Protein AF-F5B2G0-F1 (afdb_monomer_lite)

pLDDT: mean 96.88, std 2.6, range [84.62, 98.81]

Organism: NCBI:txid909779

Secondary structure (DSSP, 8-state):
--EEEEEETT-HHHHHHHHHHHHHHHTTSTT--EEEEEE-TT-SS-SS-GGG--HHHHTT-EEEE-BTTTTBTTTHHHHHHHT-

InterPro domains:
  IPR001806 Small GTPase [PF00071] (1-84)
  IPR002041 Ran GTPase [PR00627] (8-29)
  IPR002041 Ran GTPase [PR00627] (44-62)
  IPR002041 Ran GTPase [PR00627] (82-84)
  IPR002041 Ran GTPase [PS51418] (1-84)
  IPR002041 Ran GTPase [PTHR24071] (1-84)
  IPR027417 P-loop containing nucleoside triphosphate hydrolase [G3DSA:3.40.50.300] (1-84)
  IPR027417 P-loop containing nucleoside triphosphate hydrolase [SSF52540] (2-84)

Radius of gyration: 12.51 Å; chains: 1; bounding box: 30×22×32 Å

Foldseek 3Di:
DAEEQEAEQLDPVRLVCSVVVVVVCCVVDPPHAYAYEHEPPVDPNGPHDPVNNCVCVVVVHHYDYAYPVVRRCVCVVVVVNVVD

Structure (mmCIF, N/CA/C/O backbone):
data_AF-F5B2G0-F1
#
_entry.id   AF-F5B2G0-F1
#
loop_
_atom_site.group_PDB
_atom_site.id
_atom_site.type_symbol
_atom_site.label_atom_id
_atom_site.label_alt_i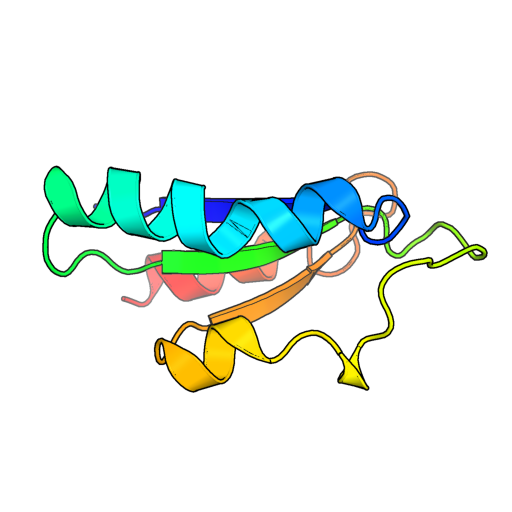d
_atom_site.label_comp_id
_atom_site.label_asym_id
_atom_site.label_entity_id
_atom_site.label_seq_id
_atom_site.pdbx_PDB_ins_code
_atom_site.Cartn_x
_atom_site.Cartn_y
_atom_site.Cartn_z
_atom_site.occupancy
_atom_site.B_iso_or_equiv
_atom_site.auth_seq_id
_atom_site.auth_comp_id
_atom_site.auth_asym_id
_atom_site.auth_atom_id
_atom_site.pdbx_PDB_model_num
ATOM 1 N N . GLN A 1 1 ? -7.694 -9.210 16.569 1.00 84.62 1 GLN A N 1
ATOM 2 C CA . GLN A 1 1 ? -8.203 -9.209 15.174 1.00 84.62 1 GLN A CA 1
ATOM 3 C C . GLN A 1 1 ? -7.560 -8.042 14.446 1.00 84.62 1 GLN A C 1
ATOM 5 O O . GLN A 1 1 ? -7.377 -7.016 15.082 1.00 84.62 1 GLN A O 1
ATOM 10 N N . CYS A 1 2 ? -7.158 -8.191 13.184 1.00 96.75 2 CYS A N 1
ATOM 11 C CA . CYS A 1 2 ? -6.435 -7.150 12.449 1.00 96.75 2 CYS A CA 1
ATOM 12 C C . CYS A 1 2 ? -6.612 -7.309 10.931 1.00 96.75 2 CYS A C 1
ATOM 14 O O . CYS A 1 2 ? -7.162 -8.317 10.483 1.00 96.75 2 CYS A O 1
ATOM 16 N N . ALA A 1 3 ? -6.156 -6.331 10.144 1.00 97.88 3 ALA A N 1
ATOM 17 C CA . ALA A 1 3 ? -6.244 -6.389 8.689 1.00 97.88 3 ALA A CA 1
ATOM 18 C C . ALA A 1 3 ? -5.020 -5.816 7.964 1.00 97.88 3 ALA A C 1
ATOM 20 O O . ALA A 1 3 ? -4.291 -4.960 8.468 1.00 97.88 3 ALA A O 1
ATOM 21 N N . ILE A 1 4 ? -4.834 -6.269 6.724 1.00 98.38 4 ILE A N 1
ATOM 22 C CA . ILE A 1 4 ? -3.833 -5.758 5.788 1.00 98.38 4 ILE A CA 1
ATOM 23 C C . ILE A 1 4 ? -4.574 -5.215 4.568 1.00 98.38 4 ILE A C 1
ATOM 25 O O . ILE A 1 4 ? -5.304 -5.950 3.907 1.00 98.38 4 ILE A O 1
ATOM 29 N N . ILE A 1 5 ? -4.358 -3.942 4.237 1.00 98.50 5 ILE A N 1
ATOM 30 C CA . ILE A 1 5 ? -4.779 -3.378 2.952 1.00 98.50 5 ILE A CA 1
ATOM 31 C C . ILE A 1 5 ? -3.552 -3.330 2.055 1.00 98.50 5 ILE A C 1
ATOM 33 O O . ILE A 1 5 ? -2.548 -2.714 2.403 1.00 98.50 5 ILE A O 1
ATOM 37 N N . MET A 1 6 ? -3.626 -3.952 0.884 1.00 98.56 6 MET A N 1
ATOM 38 C CA . MET A 1 6 ? -2.505 -4.028 -0.045 1.00 98.56 6 MET A CA 1
ATOM 39 C C . MET A 1 6 ? -2.872 -3.413 -1.392 1.00 98.56 6 MET A C 1
ATOM 41 O O . MET A 1 6 ? -3.971 -3.619 -1.899 1.00 98.56 6 MET A O 1
ATOM 45 N N . PHE A 1 7 ? -1.941 -2.676 -1.989 1.00 98.81 7 PHE A N 1
ATOM 46 C CA . PHE A 1 7 ? -2.053 -2.189 -3.361 1.00 98.81 7 PHE A CA 1
ATOM 47 C C . PHE A 1 7 ? -0.777 -2.495 -4.148 1.00 98.81 7 PHE A C 1
ATOM 49 O O . PHE A 1 7 ? 0.265 -2.821 -3.581 1.00 98.81 7 PHE A O 1
ATOM 56 N N . ASP A 1 8 ? -0.862 -2.387 -5.467 1.00 98.50 8 ASP A N 1
ATOM 57 C CA . ASP A 1 8 ? 0.236 -2.633 -6.393 1.00 98.50 8 ASP A CA 1
ATOM 58 C C . ASP A 1 8 ? 0.911 -1.305 -6.761 1.00 98.50 8 ASP A C 1
ATOM 60 O O . ASP A 1 8 ? 0.284 -0.409 -7.338 1.00 98.50 8 ASP A O 1
ATOM 64 N N . VAL A 1 9 ? 2.206 -1.161 -6.462 1.00 98.44 9 VAL A N 1
ATOM 65 C CA . VAL A 1 9 ? 2.936 0.086 -6.748 1.00 98.44 9 VAL A CA 1
ATOM 66 C C . VAL A 1 9 ? 3.104 0.363 -8.247 1.00 98.44 9 VAL A C 1
ATOM 68 O O . VAL A 1 9 ? 3.420 1.493 -8.632 1.00 98.44 9 VAL A O 1
ATOM 71 N N . THR A 1 10 ? 2.854 -0.628 -9.104 1.00 98.31 10 THR A N 1
ATOM 72 C CA . THR A 1 10 ? 2.860 -0.510 -10.570 1.00 98.31 10 THR A CA 1
ATOM 73 C C . THR A 1 10 ? 1.485 -0.177 -11.154 1.00 98.31 10 THR A C 1
ATOM 75 O O . THR A 1 10 ? 1.376 0.106 -12.345 1.00 98.31 10 THR A O 1
ATOM 78 N N . SER A 1 11 ? 0.428 -0.117 -10.333 1.00 98.38 11 SER A N 1
ATOM 79 C CA . SER A 1 11 ? -0.933 0.204 -10.776 1.00 98.38 11 SER A CA 1
ATOM 80 C C . SER A 1 11 ? -1.562 1.320 -9.943 1.00 98.38 11 SER A C 1
ATOM 82 O O . SER A 1 11 ? -2.041 1.112 -8.827 1.00 98.38 11 SER A O 1
ATOM 84 N N . ARG A 1 12 ? -1.645 2.529 -10.521 1.00 97.88 12 ARG A N 1
ATOM 85 C CA . ARG A 1 12 ? -2.243 3.709 -9.858 1.00 97.88 12 ARG A CA 1
ATOM 86 C C . ARG A 1 12 ? -3.691 3.486 -9.421 1.00 97.88 12 ARG A C 1
ATOM 88 O O . ARG A 1 12 ? -4.108 4.056 -8.418 1.00 97.88 12 ARG A O 1
ATOM 95 N N . VAL A 1 13 ? -4.446 2.680 -10.166 1.00 98.31 13 VAL A N 1
ATOM 96 C CA . VAL A 1 13 ? -5.852 2.379 -9.862 1.00 98.31 13 VAL A CA 1
ATOM 97 C C . VAL A 1 13 ? -5.971 1.648 -8.526 1.00 98.31 13 VAL A C 1
ATOM 99 O O . VAL A 1 13 ? -6.844 1.981 -7.732 1.00 98.31 13 VAL A O 1
ATOM 102 N N . THR A 1 14 ? -5.048 0.731 -8.220 1.00 98.56 14 THR A N 1
ATOM 103 C CA . THR A 1 14 ? -5.092 -0.006 -6.947 1.00 98.56 14 THR A CA 1
ATOM 104 C C . THR A 1 14 ? -4.897 0.922 -5.749 1.00 98.56 14 THR A C 1
ATOM 106 O O . THR A 1 14 ? -5.639 0.825 -4.778 1.00 98.56 14 THR A O 1
ATOM 109 N N . TYR A 1 15 ? -3.991 1.903 -5.846 1.00 98.56 15 TYR A N 1
ATOM 110 C CA . TYR A 1 15 ? -3.833 2.904 -4.790 1.00 98.56 15 TYR A CA 1
ATOM 111 C C . TYR A 1 15 ? -5.062 3.817 -4.654 1.00 98.56 15 TYR A C 1
ATOM 113 O O . TYR A 1 15 ? -5.469 4.137 -3.538 1.00 98.56 15 TYR A O 1
ATOM 121 N N . LYS A 1 16 ? -5.701 4.197 -5.772 1.00 98.25 16 LYS A N 1
ATOM 122 C CA . LYS A 1 16 ? -6.944 4.992 -5.752 1.00 98.25 16 LYS A CA 1
ATOM 123 C C . LYS A 1 16 ? -8.099 4.284 -5.031 1.00 98.25 16 LYS A C 1
ATOM 125 O O . LYS A 1 16 ? -8.965 4.974 -4.505 1.00 98.25 16 LYS A O 1
ATOM 130 N N . ASN A 1 17 ? -8.098 2.952 -4.972 1.00 98.62 17 ASN A N 1
ATOM 131 C CA . ASN A 1 17 ? -9.146 2.163 -4.318 1.00 98.62 17 ASN A CA 1
ATOM 132 C C . ASN A 1 17 ? -8.938 1.965 -2.808 1.00 98.62 17 ASN A C 1
ATOM 134 O O . ASN A 1 17 ? -9.896 1.637 -2.112 1.00 98.62 17 ASN A O 1
ATOM 138 N N . VAL A 1 18 ? -7.735 2.225 -2.279 1.00 98.62 18 VAL A N 1
ATOM 139 C CA . VAL A 1 18 ? -7.417 2.077 -0.844 1.00 98.62 18 VAL A CA 1
ATOM 140 C C . VAL A 1 18 ? -8.428 2.777 0.084 1.00 98.62 18 VAL A C 1
ATOM 142 O O . VAL A 1 18 ? -8.845 2.151 1.059 1.00 98.62 18 VAL A O 1
ATOM 145 N N . PRO A 1 19 ? -8.887 4.020 -0.185 1.00 98.38 19 PRO A N 1
ATOM 146 C CA . PRO A 1 19 ? -9.893 4.669 0.656 1.00 98.38 19 PRO A CA 1
ATOM 147 C C . PRO A 1 19 ? -11.229 3.921 0.717 1.00 98.38 19 PRO A C 1
ATOM 149 O O . PRO A 1 19 ? -11.858 3.903 1.773 1.00 98.38 19 PRO A O 1
ATOM 152 N N . ASN A 1 20 ? -11.647 3.294 -0.388 1.00 98.38 20 ASN A N 1
ATOM 153 C CA . ASN A 1 20 ? -12.893 2.530 -0.448 1.00 98.38 20 ASN A CA 1
ATOM 154 C C . ASN A 1 20 ? -12.773 1.252 0.385 1.00 98.38 20 ASN A C 1
ATOM 156 O O . ASN A 1 20 ? -13.603 1.020 1.256 1.00 98.38 20 ASN A O 1
ATOM 160 N N . TRP A 1 21 ? -11.687 0.493 0.205 1.00 98.25 21 TRP A N 1
ATOM 161 C CA . TRP A 1 21 ? -11.435 -0.722 0.987 1.00 98.25 21 TRP A CA 1
ATOM 162 C C . TRP A 1 21 ? -11.337 -0.439 2.485 1.00 98.25 21 TRP A C 1
ATOM 164 O O . TRP A 1 21 ? -11.933 -1.145 3.290 1.00 98.25 21 TRP A O 1
ATOM 174 N N . HIS A 1 22 ? -10.641 0.635 2.865 1.00 97.81 22 HIS A N 1
ATOM 175 C CA . HIS A 1 22 ? -10.574 1.059 4.260 1.00 97.81 22 HIS A CA 1
ATOM 176 C C . HIS A 1 22 ? -11.954 1.427 4.815 1.00 97.81 22 HIS A C 1
ATOM 178 O O . HIS A 1 22 ? -12.284 1.050 5.935 1.00 97.81 22 HIS A O 1
ATOM 184 N N . ARG A 1 23 ? -12.761 2.186 4.061 1.00 97.06 23 ARG A N 1
ATOM 185 C CA . ARG A 1 23 ? -14.121 2.560 4.476 1.00 97.06 23 ARG A CA 1
ATOM 186 C C . ARG A 1 23 ? -14.981 1.323 4.713 1.00 97.06 23 ARG A C 1
ATOM 188 O O . ARG A 1 23 ? -15.657 1.256 5.732 1.00 97.06 23 ARG A O 1
ATOM 195 N N . ASP A 1 24 ? -14.966 0.382 3.778 1.00 97.25 24 ASP A N 1
ATOM 196 C CA . ASP A 1 24 ? -15.821 -0.802 3.846 1.00 97.25 24 ASP A CA 1
ATOM 197 C C . ASP A 1 24 ? -15.395 -1.723 4.999 1.00 97.25 24 ASP A C 1
ATOM 199 O O . ASP A 1 24 ? -16.246 -2.259 5.700 1.00 97.25 24 ASP A O 1
ATOM 203 N N . LEU A 1 25 ? -14.091 -1.805 5.278 1.00 96.69 25 LEU A N 1
ATOM 204 C CA . LEU A 1 25 ? -13.560 -2.541 6.422 1.00 96.69 25 LEU A CA 1
ATOM 205 C C . LEU A 1 25 ? -13.953 -1.911 7.764 1.00 96.69 25 LEU A C 1
ATOM 207 O O . LEU A 1 25 ? -14.458 -2.611 8.635 1.00 96.69 25 LEU A O 1
ATOM 211 N N . VAL A 1 26 ? -13.783 -0.595 7.923 1.00 95.12 26 VAL A N 1
ATOM 212 C CA . VAL A 1 26 ? -14.116 0.107 9.180 1.00 95.12 26 VAL A CA 1
ATOM 213 C C . VAL A 1 26 ? -15.621 0.109 9.467 1.00 95.12 26 VAL A C 1
ATOM 215 O O . VAL A 1 26 ? -16.012 0.179 10.624 1.00 95.12 26 VAL A O 1
ATOM 218 N N . ARG A 1 27 ? -16.474 -0.014 8.440 1.00 95.88 27 ARG A N 1
ATOM 219 C CA . ARG A 1 27 ? -17.930 -0.171 8.616 1.00 95.88 27 ARG A CA 1
ATOM 220 C C . ARG A 1 27 ? -18.328 -1.479 9.303 1.00 95.88 27 ARG A C 1
ATOM 222 O O . ARG A 1 27 ? -19.414 -1.537 9.862 1.00 95.88 27 ARG A O 1
ATOM 229 N N . VAL A 1 28 ? -17.502 -2.520 9.198 1.00 96.50 28 VAL A N 1
ATOM 230 C CA . VAL A 1 28 ? -17.794 -3.856 9.744 1.00 96.50 28 VAL A CA 1
ATOM 231 C C . VAL A 1 28 ? -16.953 -4.137 10.986 1.00 96.50 28 VAL A C 1
ATOM 233 O O . VAL A 1 28 ? -17.449 -4.697 11.959 1.00 96.50 28 VAL A O 1
ATOM 236 N N . CYS A 1 29 ? -15.677 -3.752 10.958 1.00 93.25 29 CYS A N 1
ATOM 237 C CA . CYS A 1 29 ? -14.724 -3.967 12.037 1.00 93.25 29 CYS A CA 1
ATOM 238 C C . CYS A 1 29 ? -14.225 -2.619 12.560 1.00 93.25 29 CYS A C 1
ATOM 240 O O . CYS A 1 29 ? -13.310 -2.015 11.992 1.00 93.25 29 CYS A O 1
ATOM 242 N N . GLU A 1 30 ? -14.806 -2.158 13.662 1.00 89.12 30 GLU A N 1
ATOM 243 C CA . GLU A 1 30 ? -14.360 -0.935 14.322 1.00 89.12 30 GLU A CA 1
ATOM 244 C C . GLU A 1 30 ? -13.056 -1.172 15.104 1.00 89.12 30 GLU A C 1
ATOM 246 O O . GLU A 1 30 ? -12.866 -2.205 15.742 1.00 89.12 30 GLU A O 1
ATOM 251 N N . ASN A 1 31 ? -12.147 -0.192 15.062 1.00 89.00 31 ASN A N 1
ATOM 252 C CA . ASN A 1 31 ? -10.945 -0.106 15.907 1.00 89.00 31 ASN A CA 1
ATOM 253 C C . ASN A 1 31 ? -9.940 -1.278 15.842 1.00 89.00 31 ASN A C 1
ATOM 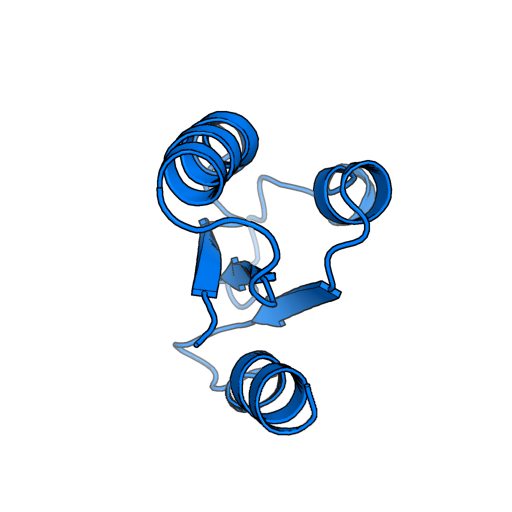255 O O . ASN A 1 31 ? -9.135 -1.442 16.760 1.00 89.00 31 ASN A O 1
ATOM 259 N N . ILE A 1 32 ? -9.908 -2.061 14.760 1.00 95.94 32 ILE A N 1
ATOM 260 C CA . ILE A 1 32 ? -8.864 -3.083 14.576 1.00 95.94 32 ILE A CA 1
ATOM 261 C C . ILE A 1 32 ? -7.556 -2.480 14.024 1.00 95.94 32 ILE A C 1
ATOM 263 O O . ILE A 1 32 ? -7.603 -1.530 13.239 1.00 95.94 32 ILE A O 1
ATOM 267 N N . PRO A 1 33 ? -6.369 -3.025 14.363 1.00 97.06 33 PRO A N 1
ATOM 268 C CA . PRO A 1 33 ? -5.112 -2.634 13.733 1.00 97.06 33 PRO A CA 1
ATOM 269 C C . PRO A 1 33 ? -5.133 -2.908 12.226 1.00 97.06 33 PRO A C 1
ATOM 271 O O . PRO A 1 33 ? -5.453 -4.017 11.790 1.00 97.06 33 PRO A O 1
ATOM 274 N N . ILE A 1 34 ? -4.758 -1.904 11.431 1.00 98.00 34 ILE A N 1
ATOM 275 C CA . ILE A 1 34 ? -4.677 -2.002 9.971 1.00 98.00 34 ILE A CA 1
ATOM 276 C C . ILE A 1 34 ? -3.299 -1.531 9.512 1.00 98.00 34 ILE A C 1
ATOM 278 O O . ILE A 1 34 ? -2.843 -0.445 9.880 1.00 98.00 34 ILE A O 1
ATOM 282 N N . VAL A 1 35 ? -2.653 -2.325 8.662 1.00 98.31 35 VAL A N 1
ATOM 283 C CA . VAL A 1 35 ? -1.408 -1.947 7.981 1.00 98.31 35 VAL A CA 1
ATOM 284 C C . VAL A 1 35 ? -1.651 -1.799 6.480 1.00 98.31 35 VAL A C 1
ATOM 286 O O . VAL A 1 35 ? -2.354 -2.598 5.860 1.00 98.31 35 VAL A O 1
ATOM 289 N N . LEU A 1 36 ? -1.084 -0.747 5.893 1.00 98.69 36 LEU A N 1
ATOM 290 C CA . LEU A 1 36 ? -1.103 -0.490 4.459 1.00 98.69 36 LEU A CA 1
ATOM 291 C C . LEU A 1 36 ? 0.192 -1.008 3.823 1.00 98.69 36 LEU A C 1
ATOM 293 O O . LEU A 1 36 ? 1.290 -0.649 4.246 1.00 98.69 36 LEU A O 1
ATOM 297 N N . CYS A 1 37 ? 0.076 -1.791 2.758 1.00 98.69 37 CYS A N 1
ATOM 298 C CA . CYS A 1 37 ? 1.217 -2.364 2.052 1.00 98.69 37 CYS A CA 1
ATOM 299 C C . CYS A 1 37 ? 1.230 -1.948 0.578 1.00 98.69 37 CYS A C 1
ATOM 301 O O . CYS A 1 37 ? 0.257 -2.163 -0.144 1.00 98.69 37 CYS A O 1
ATOM 303 N N . GLY A 1 38 ? 2.348 -1.386 0.120 1.00 98.56 38 GLY A N 1
ATOM 304 C CA . GLY A 1 38 ? 2.640 -1.219 -1.304 1.00 98.56 38 GLY A CA 1
ATOM 305 C C . GLY A 1 38 ? 3.456 -2.409 -1.798 1.00 98.56 38 GLY A C 1
ATOM 306 O O . GLY A 1 38 ? 4.632 -2.510 -1.465 1.00 98.56 38 GLY A O 1
ATOM 307 N N . ASN A 1 39 ? 2.843 -3.314 -2.558 1.00 98.69 39 ASN A N 1
ATOM 308 C CA . ASN A 1 39 ? 3.476 -4.536 -3.057 1.00 98.69 39 ASN A CA 1
ATOM 309 C C . ASN A 1 39 ? 4.087 -4.348 -4.455 1.00 98.69 39 ASN A C 1
ATOM 311 O O . ASN A 1 39 ? 3.717 -3.422 -5.178 1.00 98.69 39 ASN A O 1
ATOM 315 N N . LYS A 1 40 ? 4.961 -5.281 -4.853 1.00 98.25 40 LYS A N 1
ATOM 316 C CA . LYS A 1 40 ? 5.696 -5.326 -6.131 1.00 98.25 40 LYS A CA 1
ATOM 317 C C . LYS A 1 40 ? 6.760 -4.237 -6.291 1.00 98.25 40 LYS A C 1
ATOM 319 O O . LYS A 1 40 ? 7.012 -3.756 -7.395 1.00 98.25 40 LYS A O 1
ATOM 324 N N . VAL A 1 41 ? 7.396 -3.828 -5.189 1.00 97.81 41 VAL A N 1
ATOM 325 C CA . VAL A 1 41 ? 8.457 -2.797 -5.218 1.00 97.81 41 VAL A CA 1
ATOM 326 C C . VAL A 1 41 ? 9.738 -3.246 -5.924 1.00 97.81 41 VAL A C 1
ATOM 328 O O . VAL A 1 41 ? 10.597 -2.417 -6.202 1.00 97.81 41 VAL A O 1
ATOM 331 N N . ASP A 1 42 ? 9.854 -4.534 -6.245 1.00 97.81 42 ASP A N 1
ATOM 332 C CA . ASP A 1 42 ? 10.909 -5.096 -7.090 1.00 97.81 42 ASP A CA 1
ATOM 333 C C . ASP A 1 42 ? 10.806 -4.657 -8.563 1.00 97.81 42 ASP A C 1
ATOM 335 O O . ASP A 1 42 ? 11.798 -4.703 -9.292 1.00 97.81 42 ASP A O 1
ATOM 339 N N . ILE A 1 43 ? 9.635 -4.193 -9.015 1.00 97.75 43 ILE A N 1
ATOM 340 C CA . ILE A 1 43 ? 9.441 -3.723 -10.389 1.00 97.75 43 ILE A CA 1
ATOM 341 C C . ILE A 1 43 ? 9.942 -2.278 -10.521 1.00 97.75 43 ILE A C 1
ATOM 343 O O . ILE A 1 43 ? 9.439 -1.365 -9.866 1.00 97.75 43 ILE A O 1
ATOM 347 N N . LYS A 1 44 ? 10.908 -2.061 -11.427 1.00 94.38 44 LYS A N 1
ATOM 348 C CA . LYS A 1 44 ? 11.538 -0.746 -11.659 1.00 94.38 44 LYS A CA 1
ATOM 349 C C . LYS A 1 44 ? 10.552 0.326 -12.143 1.00 94.38 44 LYS A C 1
ATOM 351 O O . LYS A 1 44 ? 10.661 1.475 -11.720 1.00 94.38 44 LYS A O 1
ATOM 356 N N . ASP A 1 45 ? 9.581 -0.036 -12.989 1.00 95.94 45 ASP A N 1
ATOM 357 C CA . ASP A 1 45 ? 8.542 0.880 -13.497 1.00 95.94 45 ASP A CA 1
ATOM 358 C C . ASP A 1 45 ? 7.435 1.138 -12.455 1.00 95.94 45 ASP A C 1
ATOM 360 O O . ASP A 1 45 ? 6.267 0.761 -12.591 1.00 95.94 45 ASP A O 1
ATOM 364 N N . ARG A 1 46 ? 7.818 1.764 -11.342 1.00 96.88 46 ARG A N 1
ATOM 365 C CA . ARG A 1 46 ? 6.899 2.121 -10.261 1.00 96.88 46 ARG A CA 1
ATOM 366 C C . ARG A 1 46 ? 6.004 3.290 -10.684 1.00 96.88 46 ARG A C 1
ATOM 368 O O . ARG A 1 46 ? 6.462 4.425 -10.822 1.00 96.88 46 ARG A O 1
ATOM 375 N N . LYS A 1 47 ? 4.690 3.056 -10.771 1.00 97.81 47 LYS A N 1
ATOM 376 C CA . LYS A 1 47 ? 3.699 4.081 -11.168 1.00 97.81 47 LYS A CA 1
ATOM 377 C C . LYS A 1 47 ? 3.139 4.898 -10.003 1.00 97.81 47 LYS A C 1
ATOM 379 O O . LYS A 1 47 ? 2.622 5.996 -10.237 1.00 97.81 47 LYS A O 1
ATOM 384 N N . VAL A 1 48 ? 3.237 4.388 -8.773 1.00 97.50 48 VAL A N 1
ATOM 385 C CA . VAL A 1 48 ? 2.825 5.055 -7.525 1.00 97.50 48 VAL A CA 1
ATOM 386 C C . VAL A 1 48 ? 4.069 5.426 -6.721 1.00 97.50 48 VAL A C 1
ATOM 3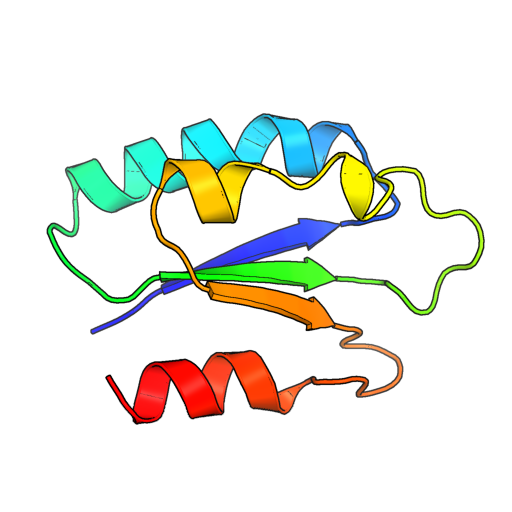88 O O . VAL A 1 48 ? 4.657 4.580 -6.053 1.00 97.50 48 VAL A O 1
ATOM 391 N N . LYS A 1 49 ? 4.499 6.690 -6.781 1.00 94.44 49 LYS A N 1
ATOM 392 C CA . LYS A 1 49 ? 5.717 7.155 -6.092 1.00 94.44 49 LYS A CA 1
ATOM 393 C C . LYS A 1 49 ? 5.518 7.161 -4.574 1.00 94.44 49 LYS A C 1
ATOM 395 O O . LYS A 1 49 ? 4.463 7.588 -4.113 1.00 94.44 49 LYS A O 1
ATOM 400 N N . ALA A 1 50 ? 6.551 6.817 -3.801 1.00 90.56 50 ALA A N 1
ATOM 401 C CA . ALA A 1 50 ? 6.502 6.818 -2.331 1.00 90.56 50 ALA A CA 1
ATOM 402 C C . ALA A 1 50 ? 5.955 8.139 -1.746 1.00 90.56 50 ALA A C 1
ATOM 404 O O . ALA A 1 50 ? 5.080 8.125 -0.889 1.00 90.56 50 ALA A O 1
ATOM 405 N N . LYS A 1 51 ? 6.372 9.288 -2.302 1.00 92.38 51 LYS A N 1
ATOM 406 C CA . LYS A 1 51 ? 5.892 10.624 -1.896 1.00 92.38 51 LYS A CA 1
ATOM 407 C C . LYS A 1 51 ? 4.379 10.837 -2.077 1.00 92.38 51 LYS A C 1
ATOM 409 O O . LYS A 1 51 ? 3.803 11.664 -1.385 1.00 92.38 51 LYS A O 1
ATOM 414 N N . SER A 1 52 ? 3.738 10.116 -3.001 1.00 95.19 52 SER A N 1
ATOM 415 C CA . SER A 1 52 ? 2.288 10.217 -3.251 1.00 95.19 52 SER A CA 1
ATOM 416 C C . SER A 1 52 ? 1.443 9.364 -2.299 1.00 95.19 52 SER A C 1
ATOM 418 O O . SER A 1 52 ? 0.226 9.530 -2.232 1.00 95.19 52 SER A O 1
ATOM 420 N N . ILE A 1 53 ? 2.077 8.465 -1.542 1.00 97.25 53 ILE A N 1
ATOM 421 C CA . ILE A 1 53 ? 1.398 7.514 -0.666 1.00 97.25 53 ILE A CA 1
ATOM 422 C C . ILE A 1 53 ? 1.183 8.186 0.690 1.00 97.25 53 ILE A C 1
ATOM 424 O O . ILE A 1 53 ? 1.974 8.034 1.611 1.00 97.25 53 ILE A O 1
ATOM 428 N N . VAL A 1 54 ? 0.113 8.970 0.810 1.00 97.62 54 VAL A N 1
ATOM 429 C CA . VAL A 1 54 ? -0.172 9.791 2.008 1.00 97.62 54 VAL A CA 1
ATOM 430 C C . VAL A 1 54 ? -1.328 9.262 2.859 1.00 97.62 54 VAL A C 1
ATOM 432 O O . VAL A 1 54 ? -1.533 9.724 3.977 1.00 97.62 54 VAL A O 1
ATOM 435 N N . PHE A 1 55 ? -2.089 8.290 2.346 1.00 98.00 55 PHE A N 1
ATOM 436 C CA . PHE A 1 55 ? -3.285 7.757 3.012 1.00 98.00 55 PHE A CA 1
ATOM 437 C C . PHE A 1 55 ? -3.010 7.227 4.426 1.00 98.00 55 PHE A C 1
ATOM 439 O O . PHE A 1 55 ? -3.773 7.523 5.340 1.00 98.00 55 PHE A O 1
ATOM 446 N N . HIS A 1 56 ? -1.893 6.518 4.618 1.00 97.44 56 HIS A N 1
ATOM 447 C CA . HIS A 1 56 ? -1.507 5.981 5.922 1.00 97.44 56 HIS A CA 1
ATOM 448 C C . HIS A 1 56 ? -1.381 7.084 6.984 1.00 97.44 56 HIS A C 1
ATOM 450 O O . HIS A 1 56 ? -1.891 6.930 8.083 1.00 97.44 56 HIS A O 1
ATOM 456 N N . ARG A 1 57 ? -0.837 8.256 6.633 1.00 96.81 57 ARG A N 1
ATOM 457 C CA . ARG A 1 57 ? -0.748 9.406 7.551 1.00 96.81 57 ARG A CA 1
ATOM 458 C C . ARG A 1 57 ? -2.121 9.981 7.881 1.00 96.81 57 ARG A C 1
ATOM 460 O O . ARG A 1 57 ? -2.404 10.264 9.035 1.00 96.81 57 ARG A O 1
ATOM 467 N N . LYS A 1 58 ? -2.992 10.106 6.874 1.00 96.50 58 LYS A N 1
ATOM 468 C CA . LYS A 1 58 ? -4.356 10.643 7.043 1.00 96.50 58 LYS A CA 1
ATOM 469 C C . LYS A 1 58 ? -5.235 9.782 7.954 1.00 96.50 58 LYS A C 1
ATOM 471 O O . LYS A 1 58 ? -6.181 10.300 8.535 1.00 96.50 58 LYS A O 1
ATOM 476 N N . LYS A 1 59 ? -4.969 8.476 8.020 1.00 95.81 59 LYS A N 1
ATOM 477 C CA . LYS A 1 59 ? -5.735 7.505 8.815 1.00 95.81 59 LYS A CA 1
ATOM 478 C C . LYS A 1 59 ? -4.947 6.908 9.982 1.00 95.81 59 LYS A C 1
ATOM 480 O O . LYS A 1 59 ? -5.438 5.983 10.610 1.00 95.81 59 LYS A O 1
ATOM 485 N N . ASN A 1 60 ? -3.761 7.443 10.279 1.00 94.94 60 ASN A N 1
ATOM 486 C CA . ASN A 1 60 ? -2.865 6.943 11.324 1.00 94.94 60 ASN A CA 1
ATOM 487 C C . ASN A 1 60 ? -2.582 5.425 11.228 1.00 94.94 60 ASN A C 1
ATOM 489 O O . ASN A 1 60 ? -2.595 4.700 12.219 1.00 94.94 60 ASN A O 1
ATOM 493 N N . LEU A 1 61 ? -2.359 4.940 10.007 1.00 97.00 61 LEU A N 1
ATOM 494 C CA . LEU A 1 61 ? -2.029 3.548 9.715 1.00 97.00 61 LEU A CA 1
ATOM 495 C C . LEU A 1 61 ? -0.522 3.386 9.554 1.00 97.00 61 LEU A C 1
ATOM 497 O O . LEU A 1 61 ? 0.167 4.303 9.097 1.00 97.00 61 LEU A O 1
ATOM 501 N N . GLN A 1 62 ? -0.029 2.181 9.821 1.00 97.62 62 GLN A N 1
ATOM 502 C CA . GLN A 1 62 ? 1.340 1.837 9.470 1.00 97.62 62 GLN A CA 1
ATOM 503 C C . GLN A 1 62 ? 1.468 1.556 7.967 1.00 97.62 62 GLN A C 1
ATOM 505 O O . GLN A 1 62 ? 0.547 1.012 7.358 1.00 97.62 62 GLN A O 1
ATOM 510 N N . TYR A 1 63 ? 2.607 1.916 7.366 1.00 98.31 63 TYR A N 1
ATOM 511 C CA . TYR A 1 63 ? 2.891 1.666 5.950 1.00 98.31 63 TYR A CA 1
ATOM 512 C C . TYR A 1 63 ? 4.196 0.899 5.732 1.00 98.31 63 TYR A C 1
ATOM 514 O O . TYR A 1 63 ? 5.228 1.264 6.292 1.00 98.31 63 TYR A O 1
ATOM 522 N N . TYR A 1 64 ? 4.163 -0.096 4.843 1.00 98.38 64 TYR A N 1
ATOM 523 C CA . TYR A 1 64 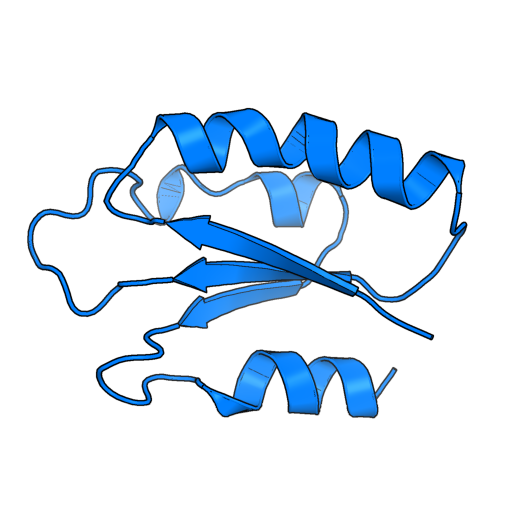? 5.359 -0.783 4.356 1.00 98.38 64 TYR A CA 1
ATOM 524 C C . TYR A 1 64 ? 5.367 -0.905 2.830 1.00 98.38 64 TYR A C 1
ATOM 526 O O . TYR A 1 64 ? 4.396 -1.344 2.215 1.00 98.38 64 TYR A O 1
ATOM 534 N N . ASP A 1 65 ? 6.509 -0.576 2.229 1.00 98.19 65 ASP A N 1
ATOM 535 C CA . ASP A 1 65 ? 6.883 -1.078 0.906 1.00 98.19 65 ASP A CA 1
ATOM 536 C C . ASP A 1 65 ? 7.306 -2.546 1.062 1.00 98.19 65 ASP A C 1
ATOM 538 O O . ASP A 1 65 ? 8.188 -2.840 1.877 1.00 98.19 65 ASP A O 1
ATOM 542 N N . ILE A 1 66 ? 6.689 -3.449 0.297 1.00 98.62 66 ILE A N 1
ATOM 543 C CA . ILE A 1 66 ? 6.969 -4.890 0.321 1.00 98.62 66 ILE A CA 1
ATOM 544 C C . ILE A 1 66 ? 7.141 -5.448 -1.095 1.00 98.62 66 ILE A C 1
ATOM 546 O O . ILE A 1 66 ? 6.630 -4.901 -2.077 1.00 98.62 66 ILE A O 1
ATOM 550 N N . SER A 1 67 ? 7.812 -6.588 -1.206 1.00 98.38 67 SER A N 1
ATOM 551 C CA . SER A 1 67 ? 7.700 -7.447 -2.382 1.00 98.38 67 SER A CA 1
ATOM 552 C C . SER A 1 67 ? 7.543 -8.890 -1.942 1.00 98.38 67 SER A C 1
ATOM 554 O O . SER A 1 67 ? 8.456 -9.474 -1.363 1.00 98.38 67 SER A O 1
ATOM 556 N N . ALA A 1 68 ? 6.393 -9.474 -2.274 1.00 97.81 68 ALA A N 1
ATOM 557 C CA . ALA A 1 68 ? 6.177 -10.908 -2.112 1.00 97.81 68 ALA A CA 1
ATOM 558 C C . ALA A 1 68 ? 7.103 -11.749 -3.013 1.00 97.81 68 ALA A C 1
ATOM 560 O O . ALA A 1 68 ? 7.390 -12.893 -2.687 1.00 97.81 68 ALA A O 1
ATOM 561 N N . LYS A 1 69 ? 7.591 -11.191 -4.132 1.00 97.88 69 LYS A N 1
ATOM 562 C CA . LYS A 1 69 ? 8.466 -11.903 -5.075 1.00 97.88 69 LYS A CA 1
ATOM 563 C C . LYS A 1 69 ? 9.913 -11.958 -4.593 1.00 97.88 69 LYS A C 1
ATOM 565 O O . LYS A 1 69 ? 10.538 -13.007 -4.679 1.00 97.88 69 LYS A O 1
ATOM 570 N N . SER A 1 70 ? 10.458 -10.832 -4.127 1.00 97.62 70 SER A N 1
ATOM 571 C CA . SER A 1 70 ? 11.853 -10.751 -3.667 1.00 97.62 70 SER A CA 1
ATOM 572 C C . SER A 1 70 ? 12.014 -10.942 -2.159 1.00 97.62 70 SER A C 1
ATOM 574 O O . SER A 1 70 ? 13.113 -10.782 -1.638 1.00 97.62 70 SER A O 1
ATOM 576 N N . ASN A 1 71 ? 10.922 -11.246 -1.453 1.00 97.25 71 ASN A N 1
ATOM 577 C CA . ASN A 1 71 ? 10.861 -11.352 0.004 1.00 97.25 71 ASN A CA 1
ATOM 578 C C . ASN A 1 71 ? 11.235 -10.049 0.752 1.00 97.25 71 ASN A C 1
ATOM 580 O O . ASN A 1 71 ? 11.514 -10.048 1.952 1.00 97.25 71 ASN A O 1
ATOM 584 N N . TYR A 1 72 ? 11.232 -8.903 0.064 1.00 98.19 72 TYR A N 1
ATOM 585 C CA . TYR A 1 72 ? 11.575 -7.615 0.664 1.00 98.19 72 TYR A CA 1
ATOM 586 C C . TYR A 1 72 ? 10.500 -7.166 1.662 1.00 98.19 72 TYR A C 1
ATOM 588 O O . TYR A 1 72 ? 9.336 -7.001 1.290 1.00 98.19 72 TYR A O 1
ATOM 596 N N . ASN A 1 73 ? 10.903 -6.926 2.919 1.00 97.69 73 ASN A N 1
ATOM 597 C CA . ASN A 1 73 ? 10.035 -6.527 4.041 1.00 97.69 73 ASN A CA 1
ATOM 598 C C . ASN A 1 73 ? 8.823 -7.452 4.278 1.00 97.69 73 ASN A C 1
ATOM 600 O O . ASN A 1 73 ? 7.868 -7.030 4.931 1.00 97.69 73 ASN A O 1
ATOM 604 N N . PHE A 1 74 ? 8.852 -8.689 3.778 1.00 95.38 74 PHE A N 1
ATOM 605 C CA . PHE A 1 74 ? 7.695 -9.585 3.731 1.00 95.38 74 PHE A CA 1
ATOM 606 C C . PHE A 1 74 ? 7.047 -9.820 5.105 1.00 95.38 74 PHE A C 1
ATOM 608 O O . PHE A 1 74 ? 5.828 -9.774 5.235 1.00 95.38 74 PHE A O 1
ATOM 615 N N . GLU A 1 75 ? 7.862 -9.965 6.149 1.00 97.56 75 GLU A N 1
ATOM 616 C CA . GLU A 1 75 ? 7.396 -10.239 7.514 1.00 97.56 75 GLU A CA 1
ATOM 617 C C . GLU A 1 75 ? 6.960 -8.986 8.288 1.00 97.56 75 GLU A C 1
ATOM 619 O O . GLU A 1 75 ? 6.224 -9.083 9.271 1.00 97.56 75 GLU A O 1
ATOM 624 N N . LYS A 1 76 ? 7.389 -7.786 7.869 1.00 98.06 76 LYS A N 1
ATOM 625 C CA . LYS A 1 76 ? 7.179 -6.550 8.646 1.00 98.06 76 LYS A CA 1
ATOM 626 C C . LYS A 1 76 ? 5.707 -6.229 8.925 1.00 98.06 76 LYS A C 1
ATOM 628 O O . LYS A 1 76 ? 5.422 -5.846 10.062 1.00 98.06 76 LYS A O 1
ATOM 633 N N . PRO A 1 77 ? 4.771 -6.372 7.962 1.00 98.38 77 PRO A N 1
ATOM 634 C CA . PRO A 1 77 ? 3.352 -6.163 8.229 1.00 98.38 77 PRO A CA 1
ATOM 635 C C . PRO A 1 77 ? 2.842 -7.087 9.338 1.00 98.38 77 PRO A C 1
ATOM 637 O O . PRO A 1 77 ? 2.213 -6.615 10.280 1.00 98.38 77 PRO A O 1
ATOM 640 N N . PHE A 1 78 ? 3.181 -8.375 9.274 1.00 98.06 78 PHE A N 1
ATOM 641 C CA . PHE A 1 78 ? 2.747 -9.373 10.252 1.00 98.06 78 PHE A CA 1
ATOM 642 C C . PHE A 1 78 ? 3.338 -9.110 11.635 1.00 98.06 78 PHE A C 1
ATOM 644 O O . PHE A 1 78 ? 2.609 -9.111 12.622 1.00 98.06 78 PHE A O 1
ATOM 651 N N . LEU A 1 79 ? 4.635 -8.804 11.711 1.00 98.00 79 LEU A N 1
ATOM 652 C CA . LEU A 1 79 ? 5.302 -8.508 12.977 1.00 98.00 79 LEU A CA 1
ATOM 653 C C . LEU A 1 79 ? 4.741 -7.248 13.650 1.00 98.00 79 LEU A C 1
ATOM 655 O O . LEU A 1 79 ? 4.627 -7.203 14.873 1.00 98.00 79 LEU A O 1
ATOM 659 N N . TRP A 1 80 ? 4.392 -6.218 12.873 1.00 98.00 80 TRP A N 1
ATOM 660 C CA . TRP A 1 80 ? 3.759 -5.016 13.420 1.00 98.00 80 TRP A CA 1
ATOM 661 C C . TRP A 1 80 ? 2.364 -5.317 13.973 1.00 98.00 80 TRP A C 1
ATOM 663 O O . TRP A 1 80 ? 2.047 -4.873 15.074 1.00 98.00 80 TRP A O 1
ATOM 673 N N . LEU A 1 81 ? 1.562 -6.097 13.242 1.00 97.81 81 LEU A N 1
ATOM 674 C CA . LEU A 1 81 ? 0.220 -6.494 13.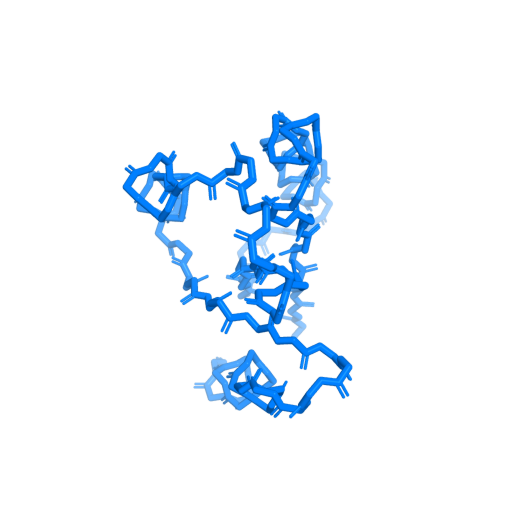676 1.00 97.81 81 LEU A CA 1
ATOM 675 C C . LEU A 1 81 ? 0.264 -7.393 14.917 1.00 97.81 81 LEU A C 1
ATOM 677 O O . LEU A 1 81 ? -0.548 -7.213 15.809 1.00 97.81 81 LEU A O 1
ATOM 681 N N . ALA A 1 82 ? 1.230 -8.311 15.010 1.00 97.38 82 ALA A N 1
ATOM 682 C CA . ALA A 1 82 ? 1.387 -9.205 16.160 1.00 97.38 82 ALA A CA 1
ATOM 683 C C . ALA A 1 82 ? 1.780 -8.480 17.462 1.00 97.38 82 ALA A C 1
ATOM 685 O O . ALA A 1 82 ? 1.644 -9.042 18.544 1.00 97.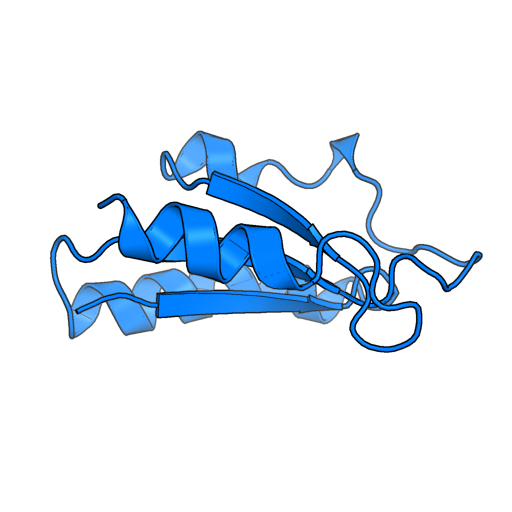38 82 ALA A O 1
ATOM 686 N N . ARG A 1 83 ? 2.291 -7.245 17.369 1.00 95.25 83 ARG A N 1
ATOM 687 C CA . ARG A 1 83 ? 2.666 -6.401 18.517 1.00 95.25 83 ARG A CA 1
ATOM 688 C C . ARG A 1 83 ? 1.551 -5.440 18.951 1.00 95.25 83 ARG A C 1
ATOM 690 O O . ARG A 1 83 ? 1.794 -4.611 19.828 1.00 95.25 83 ARG A O 1
ATOM 697 N N . LYS A 1 84 ? 0.388 -5.482 18.299 1.00 87.06 84 LYS A N 1
ATOM 698 C CA . LYS A 1 84 ? -0.772 -4.625 18.564 1.00 87.06 84 LYS A CA 1
ATOM 699 C C . LYS A 1 84 ? -1.908 -5.423 19.174 1.00 87.06 84 LYS A C 1
ATOM 701 O O . LYS A 1 84 ? -2.548 -4.843 20.073 1.00 87.06 84 LYS A O 1
#

Sequence (84 aa):
QCAIIMFDVTSRVTYKNVPNWHRDLVRVCENIPIVLCGNKVDIKDRKVKAKSIVFHRKKNLQYYDISAKSNYNFEKPFLWLARK